Protein AF-A0A7W7PED8-F1 (afdb_monomer)

Solvent-accessible surface area (backbone atoms only — not comparable to full-atom values): 6672 Å² total; per-residue (Å²): 109,70,66,59,55,48,53,54,56,57,66,70,69,71,90,85,76,58,71,71,58,48,54,51,54,50,55,59,50,49,52,52,51,52,45,39,74,71,60,35,67,64,53,55,48,51,52,51,44,51,52,51,50,53,53,53,50,52,54,49,51,54,54,50,68,73,49,92,67,42,72,66,55,49,51,53,50,51,54,50,51,55,52,56,68,67,60,49,64,66,57,52,49,49,54,56,49,56,55,52,51,52,53,52,52,57,57,48,59,62,62,68,73,72,120

Structure (mmCIF, N/CA/C/O backbone):
data_AF-A0A7W7PED8-F1
#
_entry.id   AF-A0A7W7PED8-F1
#
loop_
_atom_site.group_PDB
_atom_site.id
_atom_site.type_symbol
_atom_site.label_atom_id
_atom_site.label_alt_id
_atom_site.label_comp_id
_atom_site.label_asym_id
_atom_site.label_entity_id
_atom_site.label_seq_id
_atom_site.pdbx_PDB_ins_code
_atom_site.Cartn_x
_atom_site.Cartn_y
_atom_site.Cartn_z
_atom_site.occupancy
_atom_site.B_iso_or_equiv
_atom_site.auth_seq_id
_atom_site.auth_comp_id
_atom_site.auth_asym_id
_atom_site.auth_atom_id
_atom_site.pdbx_PDB_model_num
ATOM 1 N N . MET A 1 1 ? 14.042 -9.601 -18.967 1.00 54.78 1 MET A N 1
ATOM 2 C CA . MET A 1 1 ? 14.184 -8.163 -19.286 1.00 54.78 1 MET A CA 1
ATOM 3 C C . MET A 1 1 ? 13.608 -7.840 -20.669 1.00 54.78 1 MET A C 1
ATOM 5 O O . MET A 1 1 ? 12.602 -7.148 -20.736 1.00 54.78 1 MET A O 1
ATOM 9 N N . VAL A 1 2 ? 14.135 -8.426 -21.753 1.00 56.16 2 VAL A N 1
ATOM 10 C CA . VAL A 1 2 ? 13.658 -8.187 -23.135 1.00 56.16 2 VAL A CA 1
ATOM 11 C C . VAL A 1 2 ? 12.173 -8.532 -23.337 1.00 56.16 2 VAL A C 1
ATOM 13 O O . VAL A 1 2 ? 11.437 -7.725 -23.897 1.00 56.16 2 VAL A O 1
ATOM 16 N N . GLU A 1 3 ? 11.692 -9.670 -22.824 1.00 55.75 3 GLU A N 1
ATOM 17 C CA . GLU A 1 3 ? 10.268 -10.045 -22.905 1.00 55.75 3 GLU A CA 1
ATOM 18 C C . GLU A 1 3 ? 9.324 -9.074 -22.180 1.00 55.75 3 GLU A C 1
ATOM 20 O O . GLU A 1 3 ? 8.226 -8.819 -22.668 1.00 55.75 3 GLU A O 1
ATOM 25 N N . GLN A 1 4 ? 9.730 -8.504 -21.040 1.00 58.41 4 GLN A N 1
ATOM 26 C CA . GLN A 1 4 ? 8.897 -7.548 -20.296 1.00 58.41 4 GLN A CA 1
ATOM 27 C C . GLN A 1 4 ? 8.815 -6.203 -21.030 1.00 58.41 4 GLN A C 1
ATOM 29 O O . GLN A 1 4 ? 7.724 -5.650 -21.175 1.00 58.41 4 GLN A O 1
ATOM 34 N N . ILE A 1 5 ? 9.937 -5.747 -21.594 1.00 58.81 5 ILE A N 1
ATOM 35 C CA . ILE A 1 5 ? 10.003 -4.560 -22.458 1.00 58.81 5 ILE A CA 1
ATOM 36 C C . ILE A 1 5 ? 9.163 -4.773 -23.731 1.00 58.81 5 ILE A C 1
ATOM 38 O O . ILE A 1 5 ? 8.380 -3.903 -24.113 1.00 58.81 5 ILE A O 1
ATOM 42 N N . ARG A 1 6 ? 9.234 -5.958 -24.361 1.00 62.06 6 ARG A N 1
ATOM 43 C CA . ARG A 1 6 ? 8.382 -6.324 -25.512 1.00 62.06 6 ARG A CA 1
ATOM 44 C C . ARG A 1 6 ? 6.897 -6.319 -25.154 1.00 62.06 6 ARG A C 1
ATOM 46 O O . ARG A 1 6 ? 6.102 -5.740 -25.886 1.00 62.06 6 ARG A O 1
ATOM 53 N N . LYS A 1 7 ? 6.524 -6.884 -24.003 1.00 60.25 7 LYS A N 1
ATOM 54 C CA . LYS A 1 7 ? 5.129 -6.942 -23.539 1.00 60.25 7 LYS A CA 1
ATOM 55 C C . LYS A 1 7 ? 4.556 -5.546 -23.262 1.00 60.25 7 LYS A C 1
ATOM 57 O O . LYS A 1 7 ? 3.409 -5.279 -23.614 1.00 60.25 7 LYS A O 1
ATOM 62 N N . LEU A 1 8 ? 5.359 -4.631 -22.710 1.00 59.16 8 LEU A N 1
ATOM 63 C CA . LEU A 1 8 ? 5.000 -3.212 -22.571 1.00 59.16 8 LEU A CA 1
ATOM 64 C C . LEU A 1 8 ? 4.854 -2.518 -23.934 1.00 59.16 8 LEU A C 1
ATOM 66 O O . LEU A 1 8 ? 3.910 -1.752 -24.144 1.00 59.16 8 LEU A O 1
ATOM 70 N N . ARG A 1 9 ? 5.734 -2.835 -24.891 1.00 59.28 9 ARG A N 1
ATOM 71 C CA . ARG A 1 9 ? 5.657 -2.328 -26.269 1.00 59.28 9 ARG A CA 1
ATOM 72 C C . ARG A 1 9 ? 4.393 -2.797 -26.998 1.00 59.28 9 ARG A C 1
ATOM 74 O O . ARG A 1 9 ? 3.788 -2.010 -27.720 1.00 59.28 9 ARG A O 1
ATOM 81 N N . ASP A 1 10 ? 3.953 -4.030 -26.772 1.00 59.66 10 ASP A N 1
ATOM 82 C CA . ASP A 1 10 ? 2.717 -4.562 -27.359 1.00 59.66 10 ASP A CA 1
ATOM 83 C C . ASP A 1 10 ? 1.454 -3.973 -26.710 1.00 59.66 10 ASP A C 1
ATOM 85 O O . ASP A 1 10 ? 0.463 -3.701 -27.394 1.00 59.66 10 ASP A O 1
ATOM 89 N N . LEU A 1 11 ? 1.495 -3.670 -25.407 1.00 55.91 11 LEU A N 1
ATOM 90 C CA . LEU A 1 11 ? 0.423 -2.950 -24.704 1.00 55.91 11 LEU A CA 1
ATOM 91 C C . LEU A 1 11 ? 0.243 -1.501 -25.202 1.00 55.91 11 LEU A C 1
ATOM 93 O O . LEU A 1 11 ? -0.858 -0.950 -25.105 1.00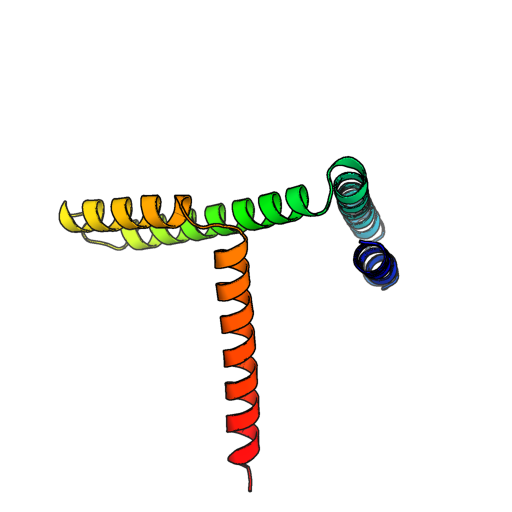 55.91 11 LEU A O 1
ATOM 97 N N . ASN A 1 12 ? 1.275 -0.895 -25.802 1.00 56.00 12 ASN A N 1
ATOM 98 C CA . ASN A 1 12 ? 1.176 0.403 -26.485 1.00 56.00 12 ASN A CA 1
ATOM 99 C C . ASN A 1 12 ? 0.360 0.360 -27.792 1.00 56.00 12 ASN A C 1
ATOM 101 O O . ASN A 1 12 ? 0.028 1.417 -28.327 1.00 56.00 12 ASN A O 1
ATOM 105 N N . ARG A 1 13 ? 0.008 -0.827 -28.312 1.00 57.88 13 ARG A N 1
ATOM 106 C CA . ARG A 1 13 ? -0.580 -0.996 -29.654 1.00 57.88 13 ARG A CA 1
ATOM 107 C C . ARG A 1 13 ? -2.117 -1.052 -29.697 1.00 57.88 13 ARG A C 1
ATOM 109 O O . ARG A 1 13 ? -2.677 -1.097 -30.790 1.00 57.88 13 ARG A O 1
ATOM 116 N N . ARG A 1 14 ? -2.823 -1.058 -28.555 1.00 57.00 14 ARG A N 1
ATOM 117 C CA . ARG A 1 14 ? -4.300 -1.196 -28.520 1.00 57.00 14 ARG A CA 1
ATOM 118 C C . ARG A 1 14 ? -5.035 0.155 -28.672 1.00 57.00 14 ARG A C 1
ATOM 120 O O . ARG A 1 14 ? -4.716 1.088 -27.935 1.00 57.00 14 ARG A O 1
ATOM 127 N N . PRO A 1 15 ? -6.034 0.280 -29.575 1.00 50.72 15 PRO A N 1
ATOM 128 C CA . PRO A 1 15 ? -6.708 1.548 -29.852 1.00 50.72 15 PRO A CA 1
ATOM 129 C C . PRO A 1 15 ? -7.960 1.746 -28.979 1.00 50.72 15 PRO A C 1
ATOM 131 O O . PRO A 1 15 ? -8.904 0.968 -29.051 1.00 50.72 15 PRO A O 1
ATOM 134 N N . GLY A 1 16 ? -8.003 2.824 -28.191 1.00 53.88 16 GLY A N 1
ATOM 135 C CA . GLY A 1 16 ? -9.232 3.262 -27.515 1.00 53.88 16 GLY A CA 1
ATOM 136 C C . GLY A 1 16 ? -9.029 4.485 -26.617 1.00 53.88 16 GLY A C 1
ATOM 137 O O . GLY A 1 16 ? -8.516 4.354 -25.514 1.00 53.88 16 GLY A O 1
ATOM 138 N N . GLY A 1 17 ? -9.420 5.685 -27.075 1.00 62.84 17 GLY A N 1
ATOM 139 C CA . GLY A 1 17 ? -9.438 6.907 -26.249 1.00 62.84 17 GLY A CA 1
ATOM 140 C C . GLY A 1 17 ? -9.175 8.225 -26.998 1.00 62.84 17 GLY A C 1
ATOM 141 O O . GLY A 1 17 ? -8.564 8.250 -28.070 1.00 62.84 17 GLY A O 1
ATOM 142 N N . SER A 1 18 ? -9.623 9.353 -26.431 1.00 75.19 18 SER A N 1
ATOM 143 C CA . SER A 1 18 ? -9.402 10.706 -26.977 1.00 75.19 18 SER A CA 1
ATOM 144 C C . SER A 1 18 ? -7.905 11.037 -27.117 1.00 75.19 18 SER A C 1
ATOM 146 O O . SER A 1 18 ? -7.071 10.540 -26.361 1.00 75.19 18 SER A O 1
ATOM 148 N N . TRP A 1 19 ? -7.537 11.870 -28.099 1.00 74.62 19 TRP A N 1
ATOM 149 C CA . TRP A 1 19 ? -6.134 12.179 -28.440 1.00 74.62 19 TRP A CA 1
ATOM 150 C C . TRP A 1 19 ? -5.306 12.690 -27.245 1.00 74.62 19 TRP A C 1
ATOM 152 O O . TRP A 1 19 ? -4.165 12.276 -27.044 1.00 74.62 19 TRP A O 1
ATOM 162 N N . TRP A 1 20 ? -5.910 13.513 -26.386 1.00 71.31 20 TRP A N 1
ATOM 163 C CA . TRP A 1 20 ? -5.272 14.038 -25.176 1.00 71.31 20 TRP A CA 1
ATOM 164 C C . TRP A 1 20 ? -5.055 12.988 -24.085 1.00 71.31 20 TRP A C 1
ATOM 166 O O . TRP A 1 20 ? -4.036 13.015 -23.392 1.00 71.31 20 TRP A O 1
ATOM 176 N N . ARG A 1 21 ? -5.993 12.047 -23.931 1.00 69.88 21 ARG A N 1
ATOM 177 C CA . ARG A 1 21 ? -5.836 10.908 -23.021 1.00 69.88 21 ARG A CA 1
ATOM 178 C C . ARG A 1 21 ? -4.728 9.982 -23.522 1.00 69.88 21 ARG A C 1
ATOM 180 O O . ARG A 1 21 ? -3.832 9.659 -22.751 1.00 69.88 21 ARG A O 1
ATOM 187 N N . ARG A 1 22 ? -4.705 9.699 -24.832 1.00 68.81 22 ARG A N 1
ATOM 188 C CA . ARG A 1 22 ? -3.631 8.942 -25.498 1.00 68.81 22 ARG A CA 1
ATOM 189 C C . ARG A 1 22 ? -2.258 9.565 -25.274 1.00 68.81 22 ARG A C 1
ATOM 191 O O . ARG A 1 22 ? -1.327 8.860 -24.915 1.00 68.81 22 ARG A O 1
ATOM 198 N N . ARG A 1 23 ? -2.128 10.886 -25.428 1.00 75.88 23 ARG A N 1
ATOM 199 C CA . ARG A 1 23 ? -0.845 11.583 -25.235 1.00 75.88 23 ARG A CA 1
ATOM 200 C C . ARG A 1 23 ? -0.336 11.494 -23.793 1.00 75.88 23 ARG A C 1
ATOM 202 O O . ARG A 1 23 ? 0.865 11.349 -23.584 1.00 75.88 23 ARG A O 1
ATOM 209 N N . ARG A 1 24 ? -1.230 11.583 -22.801 1.00 74.75 24 ARG A N 1
ATOM 210 C CA . ARG A 1 24 ? -0.863 11.443 -21.380 1.00 74.75 24 ARG A CA 1
ATOM 211 C C . ARG A 1 24 ? -0.496 10.008 -21.022 1.00 74.75 24 ARG A C 1
ATOM 213 O O . ARG A 1 24 ? 0.531 9.801 -20.386 1.00 74.75 24 ARG A O 1
ATOM 220 N N . GLU A 1 25 ? -1.293 9.042 -21.466 1.00 73.94 25 GLU A N 1
ATOM 221 C CA . GLU A 1 25 ? -1.011 7.619 -21.258 1.00 73.94 25 GLU A CA 1
ATOM 222 C C . GLU A 1 25 ? 0.306 7.209 -21.928 1.00 73.94 25 GLU A C 1
ATOM 224 O O . GLU A 1 25 ? 1.102 6.507 -21.318 1.00 73.94 25 GLU A O 1
ATOM 229 N N . TRP A 1 26 ? 0.586 7.713 -23.132 1.00 75.00 26 TRP A N 1
ATOM 230 C CA . TRP A 1 26 ? 1.833 7.446 -23.849 1.00 75.00 26 TRP A CA 1
ATOM 231 C C . TRP A 1 26 ? 3.065 7.960 -23.093 1.00 75.00 26 TRP A C 1
ATOM 233 O O . TRP A 1 26 ? 3.983 7.188 -22.843 1.00 75.00 26 TRP A O 1
ATOM 243 N N . ARG A 1 27 ? 3.050 9.212 -22.614 1.00 76.88 27 ARG A N 1
ATOM 244 C CA . ARG A 1 27 ? 4.164 9.765 -21.816 1.00 76.88 27 ARG A CA 1
ATOM 245 C C . ARG A 1 27 ? 4.366 9.052 -20.480 1.00 76.88 27 ARG A C 1
ATOM 247 O O . ARG A 1 27 ? 5.497 8.899 -20.032 1.00 76.88 27 ARG A O 1
ATOM 254 N N . ALA A 1 28 ? 3.279 8.653 -19.819 1.00 75.12 28 ALA A N 1
ATOM 255 C CA . ALA A 1 28 ? 3.367 7.901 -18.569 1.00 75.12 28 ALA A CA 1
ATOM 256 C C . ALA A 1 28 ? 4.003 6.522 -18.795 1.00 75.12 28 ALA A C 1
ATOM 258 O O . ALA A 1 28 ? 4.772 6.059 -17.961 1.00 75.12 28 ALA A O 1
ATOM 259 N N . ARG A 1 29 ? 3.715 5.891 -19.939 1.00 67.25 29 ARG A N 1
ATOM 260 C CA . ARG A 1 29 ? 4.266 4.585 -20.312 1.00 67.25 29 ARG A CA 1
ATOM 261 C C . ARG A 1 29 ? 5.710 4.660 -20.805 1.00 67.25 29 ARG A C 1
ATOM 263 O O . ARG A 1 29 ? 6.475 3.775 -20.451 1.00 67.25 29 ARG A O 1
ATOM 270 N N . GLU A 1 30 ? 6.102 5.698 -21.547 1.00 74.12 30 GLU A N 1
ATOM 271 C CA . GLU A 1 30 ? 7.517 5.927 -21.896 1.00 74.12 30 GLU A CA 1
ATOM 272 C C . GLU A 1 30 ? 8.378 6.082 -20.647 1.00 74.12 30 GLU A C 1
ATOM 274 O O . GLU A 1 30 ? 9.365 5.375 -20.505 1.00 74.12 30 GLU A O 1
ATOM 279 N N . ARG A 1 31 ? 7.934 6.883 -19.670 1.00 72.38 31 ARG A N 1
ATOM 280 C CA . ARG A 1 31 ? 8.651 7.014 -18.394 1.00 72.38 31 ARG A CA 1
ATOM 281 C C . ARG A 1 31 ? 8.851 5.689 -17.660 1.00 72.38 31 ARG A C 1
ATOM 283 O O . ARG A 1 31 ? 9.853 5.539 -16.974 1.00 72.38 31 ARG A O 1
ATOM 290 N N . LEU A 1 32 ? 7.915 4.745 -17.772 1.00 68.00 32 LEU A N 1
ATOM 291 C CA . LEU A 1 32 ? 8.068 3.415 -17.171 1.00 68.00 32 LEU A CA 1
ATOM 292 C C . LEU A 1 32 ? 9.136 2.583 -17.891 1.00 68.00 32 LEU A C 1
ATOM 294 O O . LEU A 1 32 ? 9.872 1.853 -17.233 1.00 68.00 32 LEU A O 1
ATOM 298 N N . VAL A 1 33 ? 9.231 2.701 -19.218 1.00 69.31 33 VAL A N 1
ATOM 299 C CA . VAL A 1 33 ? 10.289 2.057 -20.011 1.00 69.31 33 VAL A CA 1
ATOM 300 C C . VAL A 1 33 ? 11.642 2.688 -19.694 1.00 69.31 33 VAL A C 1
ATOM 302 O O . VAL A 1 33 ? 12.576 1.957 -19.389 1.00 69.31 33 VAL A O 1
ATOM 305 N N . ASP A 1 34 ? 11.722 4.019 -19.641 1.00 73.31 34 ASP A N 1
ATOM 306 C CA . ASP A 1 34 ? 12.946 4.737 -19.272 1.00 73.31 34 ASP A CA 1
ATOM 307 C C . ASP A 1 34 ? 13.421 4.348 -17.862 1.00 73.31 34 ASP A C 1
ATOM 309 O O . ASP A 1 34 ? 14.612 4.155 -17.636 1.00 73.31 34 ASP A O 1
ATOM 313 N N . MET A 1 35 ? 12.500 4.178 -16.903 1.00 65.81 35 MET A N 1
ATOM 314 C CA . MET A 1 35 ? 12.837 3.694 -15.558 1.00 65.81 35 MET A CA 1
ATOM 315 C C . MET A 1 35 ? 13.326 2.238 -15.561 1.00 65.81 35 MET A C 1
ATOM 317 O O . MET A 1 35 ? 14.292 1.938 -14.860 1.00 65.81 35 MET A O 1
ATOM 321 N N . MET A 1 36 ? 12.710 1.350 -16.357 1.00 65.50 36 MET A N 1
ATOM 322 C CA . MET A 1 36 ? 13.197 -0.029 -16.531 1.00 65.50 36 MET A CA 1
ATOM 323 C C . MET A 1 36 ? 14.600 -0.072 -17.136 1.00 65.50 36 MET A C 1
ATOM 325 O O . MET A 1 36 ? 15.415 -0.892 -16.717 1.00 65.50 36 MET A O 1
ATOM 329 N N . GLU A 1 37 ? 14.873 0.770 -18.133 1.00 66.44 37 GLU A N 1
ATOM 330 C CA . GLU A 1 37 ? 16.166 0.811 -18.818 1.00 66.44 37 GLU A CA 1
ATOM 331 C C . GLU A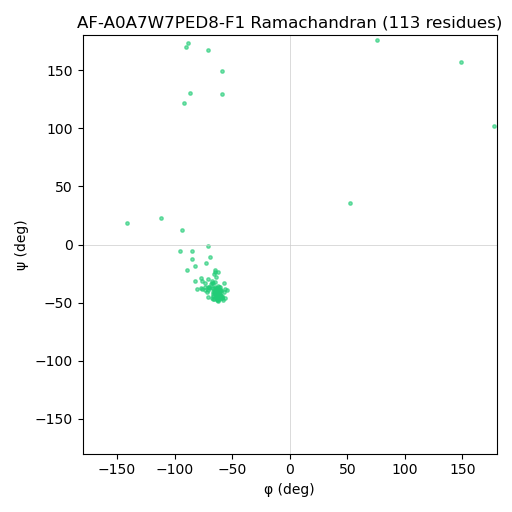 1 37 ? 17.254 1.462 -17.953 1.00 66.44 37 GLU A C 1
ATOM 333 O O . GLU A 1 37 ? 18.392 0.999 -17.965 1.00 66.44 37 GLU A O 1
ATOM 338 N N . ALA A 1 38 ? 16.915 2.493 -17.171 1.00 68.81 38 ALA A N 1
ATOM 339 C CA . ALA A 1 38 ? 17.884 3.248 -16.376 1.00 68.81 38 ALA A CA 1
ATOM 340 C C . ALA A 1 38 ? 18.245 2.604 -15.028 1.00 68.81 38 ALA A C 1
ATOM 342 O O . ALA A 1 38 ? 19.367 2.789 -14.560 1.00 68.81 38 ALA A O 1
ATOM 343 N N . GLY A 1 39 ? 17.325 1.881 -14.381 1.00 62.91 39 GLY A N 1
ATOM 344 C CA . GLY A 1 39 ? 17.583 1.320 -13.048 1.00 62.91 39 GLY A CA 1
ATOM 345 C C . GLY A 1 39 ? 17.023 -0.073 -12.802 1.00 62.91 39 GLY A C 1
ATOM 346 O O . GLY A 1 39 ? 16.919 -0.485 -11.651 1.00 62.91 39 GLY A O 1
ATOM 347 N N . GLY A 1 40 ? 16.699 -0.800 -13.872 1.00 67.88 40 GLY A N 1
ATOM 348 C CA . GLY A 1 40 ? 16.341 -2.207 -13.789 1.00 67.88 40 GLY A CA 1
ATOM 349 C C . GLY A 1 40 ? 14.929 -2.469 -13.251 1.00 67.88 40 GLY A C 1
ATOM 350 O O . GLY A 1 40 ? 14.178 -1.553 -12.902 1.00 67.88 40 GLY A O 1
ATOM 351 N N . PRO A 1 41 ? 14.518 -3.748 -13.223 1.00 69.75 41 PRO A N 1
ATOM 352 C 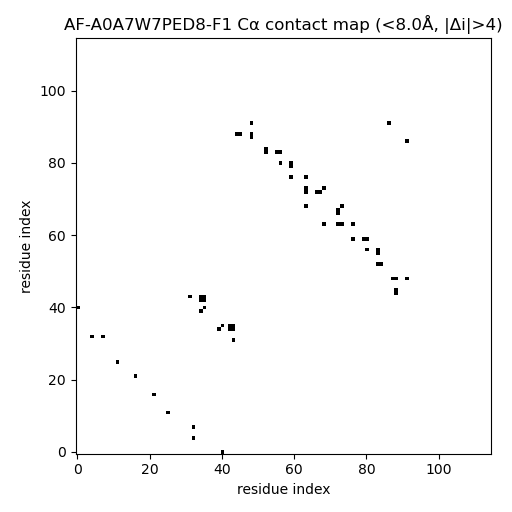CA . PRO A 1 41 ? 13.205 -4.150 -12.730 1.00 69.75 41 PRO A CA 1
ATOM 353 C C . PRO A 1 41 ? 13.019 -3.869 -11.230 1.00 69.75 41 PRO A C 1
ATOM 355 O O . PRO A 1 41 ? 11.878 -3.727 -10.793 1.00 69.75 41 PRO A O 1
ATOM 358 N N . GLU A 1 42 ? 14.097 -3.741 -10.446 1.00 74.94 42 GLU A N 1
ATOM 359 C CA . GLU A 1 42 ? 14.007 -3.499 -9.002 1.00 74.94 42 GLU A CA 1
ATOM 360 C C . GLU A 1 42 ? 13.307 -2.174 -8.663 1.00 74.94 42 GLU A C 1
ATOM 362 O O . GLU A 1 42 ? 12.525 -2.123 -7.716 1.00 74.94 42 GLU A O 1
ATOM 367 N N . LEU A 1 43 ? 13.507 -1.113 -9.456 1.00 72.88 43 LEU A N 1
ATOM 368 C CA . LEU A 1 43 ? 12.855 0.180 -9.205 1.00 72.88 43 LEU A CA 1
ATOM 369 C C . LEU A 1 43 ? 11.341 0.133 -9.404 1.00 72.88 43 LEU A C 1
ATOM 371 O O . LEU A 1 43 ? 10.595 0.772 -8.661 1.00 72.88 43 LEU A O 1
ATOM 375 N N . LEU A 1 44 ? 10.875 -0.612 -10.407 1.00 74.94 44 LEU A N 1
ATOM 376 C CA . LEU A 1 44 ? 9.441 -0.791 -10.614 1.00 74.94 44 LEU A CA 1
ATOM 377 C C . LEU A 1 44 ? 8.830 -1.666 -9.527 1.00 74.94 44 LEU A C 1
ATOM 379 O O . LEU A 1 44 ? 7.746 -1.350 -9.043 1.00 74.94 44 LEU A O 1
ATOM 383 N N . ASN A 1 45 ? 9.539 -2.715 -9.113 1.00 82.94 45 ASN A N 1
ATOM 384 C CA . ASN A 1 45 ? 9.123 -3.570 -8.010 1.00 82.94 45 ASN A CA 1
ATOM 385 C C . ASN A 1 45 ? 8.955 -2.754 -6.716 1.00 82.94 45 ASN A C 1
ATOM 387 O O . ASN A 1 45 ? 7.919 -2.835 -6.057 1.00 82.94 45 ASN A O 1
ATOM 391 N N . GLU A 1 46 ? 9.924 -1.893 -6.402 1.00 81.81 46 GLU A N 1
ATOM 392 C CA . GLU A 1 46 ? 9.866 -1.008 -5.236 1.00 81.81 46 GLU A CA 1
ATOM 393 C C . GLU A 1 46 ? 8.729 0.020 -5.349 1.00 81.81 46 GLU A C 1
ATOM 395 O O . GLU A 1 46 ? 7.998 0.264 -4.388 1.00 81.81 46 GLU A O 1
ATOM 400 N N . ALA A 1 47 ? 8.515 0.601 -6.534 1.00 82.38 47 ALA A N 1
ATOM 401 C CA . ALA A 1 47 ? 7.410 1.531 -6.760 1.00 82.38 47 ALA A CA 1
ATOM 402 C C . ALA A 1 47 ? 6.035 0.856 -6.587 1.00 82.38 47 ALA A C 1
ATOM 404 O O . ALA A 1 47 ? 5.123 1.440 -5.988 1.00 82.38 47 ALA A O 1
ATOM 405 N N . GLU A 1 48 ? 5.883 -0.378 -7.074 1.00 84.38 48 GLU A N 1
ATOM 406 C CA . GLU A 1 48 ? 4.686 -1.193 -6.861 1.00 84.38 48 GLU A CA 1
ATOM 407 C C . GLU A 1 48 ? 4.485 -1.514 -5.374 1.00 84.38 48 GLU A C 1
ATOM 409 O O . GLU A 1 48 ? 3.386 -1.291 -4.856 1.00 84.38 48 GLU A O 1
ATOM 414 N N . LEU A 1 49 ? 5.535 -1.963 -4.673 1.00 87.81 49 LEU A N 1
ATOM 415 C CA . LEU A 1 49 ? 5.489 -2.259 -3.237 1.00 87.81 49 LEU A CA 1
ATOM 416 C C . LEU A 1 49 ? 5.070 -1.032 -2.433 1.00 87.81 49 LEU A C 1
ATOM 418 O O . LEU A 1 49 ? 4.176 -1.105 -1.592 1.00 87.81 49 LEU A O 1
ATOM 422 N N . ARG A 1 50 ? 5.683 0.118 -2.719 1.00 87.56 50 ARG A N 1
ATOM 423 C CA . ARG A 1 50 ? 5.389 1.385 -2.049 1.00 87.56 50 ARG A CA 1
ATOM 424 C C . ARG A 1 50 ? 3.947 1.822 -2.268 1.00 87.56 50 ARG A C 1
ATOM 426 O O . ARG A 1 50 ? 3.299 2.299 -1.335 1.00 87.56 50 ARG A O 1
ATOM 433 N N . THR A 1 51 ? 3.438 1.657 -3.487 1.00 87.88 51 THR A N 1
ATOM 434 C CA . THR A 1 51 ? 2.046 1.983 -3.814 1.00 87.88 51 THR A CA 1
ATOM 435 C C . THR A 1 51 ? 1.089 1.087 -3.031 1.00 87.88 51 THR A C 1
ATOM 437 O O . THR A 1 51 ? 0.151 1.585 -2.409 1.00 87.88 51 THR A O 1
ATOM 440 N N . TRP A 1 52 ? 1.362 -0.219 -2.990 1.00 90.25 52 TRP A N 1
ATOM 441 C CA . TRP A 1 52 ? 0.570 -1.174 -2.221 1.00 90.25 52 TRP A CA 1
ATOM 442 C C . TRP A 1 52 ? 0.610 -0.886 -0.711 1.00 90.25 52 TRP A C 1
ATOM 444 O O . TRP A 1 52 ? -0.448 -0.780 -0.091 1.00 90.25 52 TRP A O 1
ATOM 454 N N . LYS A 1 53 ? 1.799 -0.654 -0.131 1.00 91.00 53 LYS A N 1
ATOM 455 C CA . LYS A 1 53 ? 1.958 -0.279 1.288 1.00 91.00 53 LYS A CA 1
ATOM 456 C C . LYS A 1 53 ? 1.180 0.989 1.626 1.00 91.00 53 LYS A C 1
ATOM 458 O O . LYS A 1 53 ? 0.526 1.047 2.660 1.00 91.00 53 LYS A O 1
ATOM 463 N N . SER A 1 54 ? 1.197 1.986 0.740 1.00 87.62 54 SER A N 1
ATOM 464 C CA . SER A 1 54 ? 0.448 3.232 0.943 1.00 87.62 54 SER A CA 1
ATOM 465 C C . SER A 1 54 ? -1.063 2.985 1.005 1.00 87.62 54 SER A C 1
ATOM 467 O O . SER A 1 54 ? -1.735 3.535 1.872 1.00 87.62 54 SER A O 1
ATOM 469 N N . HIS A 1 55 ? -1.599 2.125 0.134 1.00 90.06 55 HIS A N 1
ATOM 470 C CA . HIS A 1 55 ? -3.020 1.766 0.158 1.00 90.06 55 HIS A CA 1
ATOM 471 C C . HIS A 1 55 ? -3.392 0.979 1.422 1.00 90.06 55 HIS A C 1
ATOM 473 O O . HIS A 1 55 ? -4.356 1.320 2.104 1.00 90.06 55 HIS A O 1
ATOM 479 N N . ALA A 1 56 ? -2.594 -0.033 1.772 1.00 90.06 56 ALA A N 1
ATOM 480 C CA . ALA A 1 56 ? -2.804 -0.845 2.968 1.00 90.06 56 ALA A CA 1
ATOM 481 C C . ALA A 1 56 ? -2.740 -0.006 4.256 1.00 90.06 56 ALA A C 1
ATOM 483 O O . ALA A 1 56 ? -3.525 -0.224 5.176 1.00 90.06 56 ALA A O 1
ATOM 484 N N . MET A 1 57 ? -1.855 0.992 4.301 1.00 91.06 57 MET A N 1
ATOM 485 C CA . MET A 1 57 ? -1.762 1.938 5.413 1.00 91.06 57 MET A CA 1
ATOM 486 C C . MET A 1 57 ? -3.046 2.765 5.563 1.00 91.06 57 MET A C 1
ATOM 488 O O . MET A 1 57 ? -3.556 2.923 6.669 1.00 91.06 57 MET A O 1
ATOM 492 N N . VAL A 1 58 ? -3.602 3.263 4.453 1.00 91.25 58 VAL A N 1
ATOM 493 C CA . VAL A 1 58 ? -4.877 3.999 4.465 1.00 91.25 58 VAL A CA 1
ATOM 494 C C . VAL A 1 58 ? -6.018 3.107 4.957 1.00 91.25 58 VAL A C 1
ATOM 496 O O . VAL A 1 58 ? -6.781 3.526 5.823 1.00 91.25 58 VAL A O 1
ATOM 499 N N . GLU A 1 59 ? -6.121 1.869 4.468 1.00 90.75 59 GLU A N 1
ATOM 500 C CA . GLU A 1 59 ? -7.129 0.915 4.951 1.00 90.75 59 GLU A CA 1
ATOM 501 C C . GLU A 1 59 ? -6.988 0.611 6.445 1.00 90.75 59 GLU A C 1
ATOM 503 O O . GLU A 1 59 ? -7.991 0.477 7.147 1.00 90.75 59 GLU A O 1
ATOM 508 N N . LEU A 1 60 ? -5.754 0.497 6.938 1.00 91.56 60 LEU A N 1
ATOM 509 C CA . LEU A 1 60 ? -5.486 0.254 8.348 1.00 91.56 60 LEU A CA 1
ATOM 510 C C . LEU A 1 60 ? -5.976 1.422 9.212 1.00 91.56 60 LEU A C 1
ATOM 512 O O . LEU A 1 60 ? -6.647 1.187 10.215 1.00 91.56 60 LEU A O 1
ATOM 516 N N . PHE A 1 61 ? -5.709 2.664 8.801 1.00 89.06 61 PHE A N 1
ATOM 517 C CA . PHE A 1 61 ? -6.218 3.839 9.509 1.00 89.06 61 PHE A CA 1
ATOM 518 C C . PHE A 1 61 ? -7.740 3.935 9.463 1.00 89.06 61 PHE A C 1
ATOM 520 O O . PHE A 1 61 ? -8.347 4.235 10.486 1.00 89.06 61 PHE A O 1
ATOM 527 N N . LEU A 1 62 ? -8.369 3.628 8.325 1.00 90.06 62 LEU A N 1
ATOM 528 C CA . LEU A 1 62 ? -9.832 3.590 8.231 1.00 90.06 62 LEU A CA 1
ATOM 529 C C . LEU A 1 62 ? -10.433 2.555 9.190 1.00 90.06 62 LEU A C 1
ATOM 531 O O . LEU A 1 62 ? -11.403 2.858 9.876 1.00 90.06 62 LEU A O 1
ATOM 535 N N . LYS A 1 63 ? -9.831 1.363 9.293 1.00 88.12 63 LYS A N 1
ATOM 536 C CA . LYS A 1 63 ? -10.255 0.334 10.255 1.00 88.12 63 LYS A CA 1
ATOM 537 C C . LYS A 1 63 ? -10.054 0.783 11.695 1.00 88.12 63 LYS A C 1
ATOM 539 O O . LYS A 1 63 ? -10.940 0.577 12.510 1.00 88.12 63 LYS A O 1
ATOM 544 N N . PHE A 1 64 ? -8.921 1.409 12.007 1.00 87.38 64 PHE A N 1
ATOM 545 C CA . PHE A 1 64 ? -8.675 1.952 13.341 1.00 87.38 64 PHE A CA 1
ATOM 546 C C . PHE A 1 64 ? -9.704 3.029 13.711 1.00 87.38 64 PHE A C 1
ATOM 548 O O . PHE A 1 64 ? -10.202 3.038 14.835 1.00 87.38 64 PHE A O 1
ATOM 555 N N . MET A 1 65 ? -10.079 3.889 12.759 1.00 90.12 65 MET A N 1
ATOM 556 C CA . MET A 1 65 ? -11.110 4.911 12.956 1.00 90.12 65 MET A CA 1
ATOM 557 C C . MET A 1 65 ? -12.500 4.347 13.261 1.00 90.12 65 MET A C 1
ATOM 559 O O . MET A 1 65 ? -13.303 5.046 13.870 1.00 90.12 65 MET A O 1
ATOM 563 N N . ASP A 1 66 ? -12.766 3.105 12.864 1.00 90.06 66 ASP A N 1
ATOM 564 C CA . ASP A 1 66 ? -14.016 2.390 13.141 1.00 90.06 66 ASP A CA 1
ATOM 565 C C . ASP A 1 66 ? -14.018 1.701 14.524 1.00 90.06 66 ASP A C 1
ATOM 567 O O . ASP A 1 66 ? -15.026 1.145 14.956 1.00 90.06 66 ASP A O 1
ATOM 571 N N . THR A 1 67 ? -12.893 1.727 15.252 1.00 87.56 67 THR A N 1
ATOM 572 C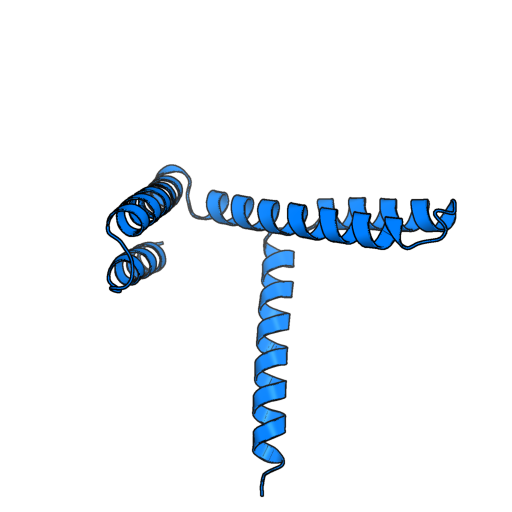 CA . THR A 1 67 ? -12.788 1.127 16.593 1.00 87.56 67 THR A CA 1
ATOM 573 C C . THR A 1 67 ? -13.179 2.099 17.708 1.00 87.56 67 THR A C 1
ATOM 575 O O . THR A 1 67 ? -13.355 3.300 17.505 1.00 87.56 67 THR A O 1
ATOM 578 N N . ALA A 1 68 ? -13.241 1.586 18.940 1.00 84.19 68 ALA A N 1
ATOM 579 C CA . ALA A 1 68 ? -13.385 2.410 20.138 1.00 84.19 68 ALA A CA 1
ATOM 580 C C . ALA A 1 68 ? -12.113 3.22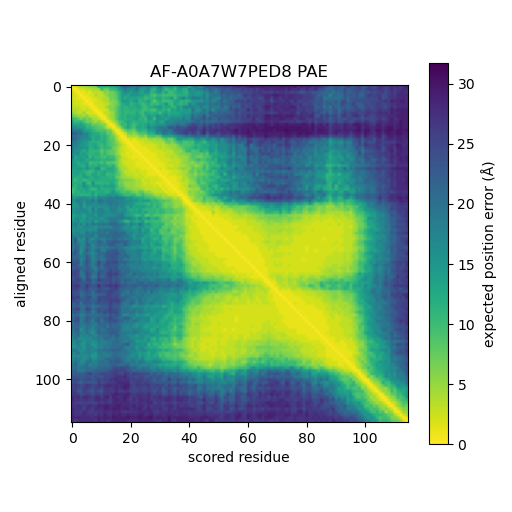1 20.474 1.00 84.19 68 ALA A C 1
ATOM 582 O O . ALA A 1 68 ? -12.126 3.965 21.456 1.00 84.19 68 ALA A O 1
ATOM 583 N N . MET A 1 69 ? -11.035 3.071 19.688 1.00 88.06 69 MET A N 1
ATOM 584 C CA . MET A 1 69 ? -9.739 3.738 19.853 1.00 88.06 69 MET A CA 1
ATOM 585 C C . MET A 1 69 ? -9.152 3.568 21.261 1.00 88.06 69 MET A C 1
ATOM 587 O O . MET A 1 69 ? -8.525 4.477 21.814 1.00 88.06 69 MET A O 1
ATOM 591 N N . LYS A 1 70 ? -9.365 2.399 21.871 1.00 91.00 70 LYS A N 1
ATOM 592 C CA . LYS A 1 70 ? -8.782 2.057 23.168 1.00 91.00 70 LYS A CA 1
ATOM 593 C C . LYS A 1 70 ? -7.281 1.822 23.024 1.00 91.00 70 LYS A C 1
ATOM 595 O O . LYS A 1 70 ? -6.746 1.672 21.929 1.00 91.00 70 LYS A O 1
ATOM 600 N N . GLN A 1 71 ? -6.593 1.760 24.159 1.00 86.00 71 GLN A N 1
ATOM 601 C CA . GLN A 1 71 ? -5.158 1.486 24.195 1.00 86.00 71 GLN A CA 1
ATOM 602 C C . GLN A 1 71 ? -4.796 0.166 23.494 1.00 86.00 71 GLN A C 1
ATOM 604 O O . GLN A 1 71 ? -3.804 0.123 22.771 1.00 86.00 71 GLN A O 1
ATOM 609 N N . ASP A 1 72 ? -5.632 -0.863 23.637 1.00 90.44 72 ASP A N 1
ATOM 610 C CA . ASP A 1 72 ? -5.448 -2.145 22.949 1.00 90.44 72 ASP A CA 1
ATOM 611 C C . ASP A 1 72 ? -5.619 -2.004 21.427 1.00 90.44 72 ASP A C 1
ATOM 613 O O . ASP A 1 72 ? -4.782 -2.498 20.673 1.00 90.44 72 ASP A O 1
ATOM 617 N N . ASP A 1 73 ? -6.626 -1.245 20.972 1.00 83.94 73 ASP A N 1
ATOM 618 C CA . ASP A 1 73 ? -6.862 -0.964 19.545 1.00 83.94 73 ASP A CA 1
ATOM 619 C C . ASP A 1 73 ? -5.674 -0.200 18.925 1.00 83.94 73 ASP A C 1
ATOM 621 O O . ASP A 1 73 ? -5.256 -0.462 17.792 1.00 83.94 73 ASP A O 1
ATOM 625 N N . MET A 1 74 ? -5.095 0.739 19.684 1.00 88.06 74 MET A N 1
ATOM 626 C CA . MET A 1 74 ? -3.872 1.449 19.298 1.00 88.06 74 MET A CA 1
ATOM 627 C C . MET A 1 74 ? -2.670 0.506 19.228 1.00 88.06 74 MET A C 1
ATOM 629 O O . MET A 1 74 ? -1.932 0.546 18.244 1.00 88.06 74 MET A O 1
ATOM 633 N N . GLY A 1 75 ? -2.477 -0.347 20.237 1.00 91.00 75 GLY A N 1
ATOM 634 C CA . GLY A 1 75 ? -1.384 -1.319 20.273 1.00 91.00 75 GLY A CA 1
ATOM 635 C C . GLY A 1 75 ? -1.438 -2.296 19.099 1.00 91.00 75 GLY A C 1
ATOM 636 O O . GLY A 1 75 ? -0.433 -2.509 18.420 1.00 91.00 75 GLY A O 1
ATOM 637 N N . GLU A 1 76 ? -2.624 -2.822 18.793 1.00 91.75 76 GLU A N 1
ATOM 638 C CA . GLU A 1 76 ? -2.840 -3.692 17.638 1.00 91.75 76 GLU A CA 1
ATOM 639 C C . GLU A 1 76 ? -2.570 -2.964 16.314 1.00 91.75 76 GLU A C 1
ATOM 641 O O . GLU A 1 76 ? -1.915 -3.504 15.418 1.00 91.75 76 GLU A O 1
ATOM 646 N N . THR A 1 77 ? -3.037 -1.721 16.184 1.00 90.00 77 THR A N 1
ATOM 647 C CA . THR A 1 77 ? -2.819 -0.923 14.973 1.00 90.00 77 THR A CA 1
ATOM 648 C C . THR A 1 77 ? -1.335 -0.635 14.758 1.00 90.00 77 THR A C 1
ATOM 650 O O . THR A 1 77 ? -0.844 -0.801 13.643 1.00 90.00 77 THR A O 1
ATOM 653 N N . LEU A 1 78 ? -0.592 -0.281 15.810 1.00 93.06 78 LEU A N 1
ATOM 654 C CA . LEU A 1 78 ? 0.855 -0.059 15.733 1.00 93.06 78 LEU A CA 1
ATOM 655 C C . LEU A 1 78 ? 1.609 -1.330 15.327 1.00 93.06 78 LEU A C 1
ATOM 657 O O . LEU A 1 78 ? 2.428 -1.278 14.411 1.00 93.06 78 LEU A O 1
ATOM 661 N N . ALA A 1 79 ? 1.272 -2.481 15.913 1.00 93.38 79 ALA A N 1
ATOM 662 C CA . ALA A 1 79 ? 1.870 -3.758 15.524 1.00 93.38 79 ALA A CA 1
ATOM 663 C C . ALA A 1 79 ? 1.614 -4.085 14.039 1.00 93.38 79 ALA A C 1
ATOM 665 O O . ALA A 1 79 ? 2.500 -4.561 13.327 1.00 93.38 79 ALA A O 1
ATOM 666 N N . ARG A 1 80 ? 0.413 -3.776 13.532 1.00 92.25 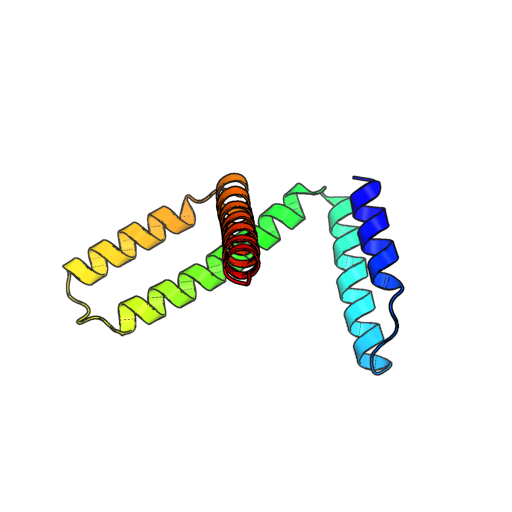80 ARG A N 1
ATOM 667 C CA . ARG A 1 80 ? 0.073 -3.942 12.109 1.00 92.25 80 ARG A CA 1
ATOM 668 C C . ARG A 1 80 ? 0.828 -2.961 11.201 1.00 92.25 80 ARG A C 1
ATOM 670 O O . ARG A 1 80 ? 1.191 -3.348 10.092 1.00 92.25 80 ARG A O 1
ATOM 677 N N . ILE A 1 81 ? 1.101 -1.731 11.651 1.00 92.31 81 ILE A N 1
ATOM 678 C CA . ILE A 1 81 ? 1.951 -0.760 10.933 1.00 92.31 81 ILE A CA 1
ATOM 679 C C . ILE A 1 81 ? 3.382 -1.289 10.810 1.00 92.31 81 ILE A C 1
ATOM 681 O O . ILE A 1 81 ? 3.964 -1.250 9.725 1.00 92.31 81 ILE A O 1
ATOM 685 N N . GLU A 1 82 ? 3.949 -1.796 11.904 1.00 93.69 82 GLU A N 1
ATOM 686 C CA . GLU A 1 82 ? 5.297 -2.370 11.914 1.00 93.69 82 GLU A CA 1
ATOM 687 C C . GLU A 1 82 ? 5.395 -3.572 10.974 1.00 93.69 82 GLU A C 1
ATOM 689 O O . GLU A 1 82 ? 6.286 -3.618 10.120 1.00 93.69 82 GLU A O 1
ATOM 694 N N . ALA A 1 83 ? 4.426 -4.488 11.052 1.00 92.50 83 ALA A N 1
ATOM 695 C CA . ALA A 1 83 ? 4.343 -5.632 10.154 1.00 92.50 83 ALA A CA 1
ATOM 696 C C . ALA A 1 83 ? 4.248 -5.197 8.682 1.00 92.50 83 ALA A C 1
ATOM 698 O O . ALA A 1 83 ? 4.975 -5.724 7.843 1.00 92.50 83 ALA A O 1
ATOM 699 N N . LEU A 1 84 ? 3.412 -4.200 8.366 1.00 91.44 84 LEU A N 1
ATOM 700 C CA . LEU A 1 84 ? 3.263 -3.671 7.007 1.00 91.44 84 LEU A CA 1
ATOM 701 C C . LEU A 1 84 ? 4.566 -3.056 6.474 1.00 91.44 84 LEU A C 1
ATOM 703 O O . LEU A 1 84 ? 4.914 -3.242 5.305 1.00 91.44 84 LEU A O 1
ATOM 707 N N . ASN A 1 85 ? 5.304 -2.336 7.318 1.00 89.31 85 ASN A N 1
ATOM 708 C CA . ASN A 1 85 ? 6.577 -1.735 6.930 1.00 89.31 85 ASN A CA 1
ATOM 709 C C . ASN A 1 85 ? 7.654 -2.790 6.649 1.00 89.31 85 ASN A C 1
ATOM 711 O O . ASN A 1 85 ? 8.448 -2.588 5.727 1.00 89.31 85 ASN A O 1
ATOM 715 N N . ALA A 1 86 ? 7.633 -3.917 7.364 1.00 92.12 86 ALA A N 1
ATOM 716 C CA . ALA A 1 86 ? 8.575 -5.022 7.192 1.00 92.12 86 ALA A CA 1
ATOM 717 C C . ALA A 1 86 ? 8.355 -5.860 5.914 1.00 92.12 86 ALA A C 1
ATOM 719 O O . ALA A 1 86 ? 9.264 -6.579 5.511 1.00 92.12 86 ALA A O 1
ATOM 720 N N . VAL A 1 87 ? 7.189 -5.757 5.258 1.00 90.19 87 VAL A N 1
ATOM 721 C CA . VAL A 1 87 ? 6.853 -6.543 4.052 1.00 90.19 87 VAL A CA 1
ATOM 722 C C . VAL A 1 87 ? 7.860 -6.303 2.921 1.00 90.19 87 VAL A C 1
ATOM 724 O O . VAL A 1 87 ? 8.109 -5.152 2.542 1.00 90.19 87 VAL A O 1
ATOM 727 N N . THR A 1 88 ? 8.388 -7.382 2.345 1.00 89.44 88 THR A N 1
ATOM 728 C CA . THR A 1 88 ? 9.278 -7.354 1.172 1.00 89.44 88 THR A CA 1
ATOM 729 C C . THR A 1 88 ? 8.495 -7.432 -0.145 1.00 89.44 88 THR A C 1
ATOM 731 O O . THR A 1 88 ? 7.286 -7.685 -0.161 1.00 89.44 88 THR A O 1
ATOM 734 N N . TYR A 1 89 ? 9.158 -7.204 -1.284 1.00 84.56 89 TYR A N 1
ATOM 735 C CA . TYR A 1 89 ? 8.492 -7.351 -2.584 1.00 84.56 89 TYR A CA 1
ATOM 736 C C . TYR A 1 89 ? 8.114 -8.811 -2.864 1.00 84.56 89 TYR A C 1
ATOM 738 O O . TYR A 1 89 ? 7.073 -9.080 -3.467 1.00 84.56 89 TYR A O 1
ATOM 746 N N . GLU A 1 90 ? 8.925 -9.754 -2.391 1.00 86.19 90 GLU A N 1
ATOM 747 C CA . GLU A 1 90 ? 8.683 -11.190 -2.484 1.00 86.19 90 GLU A CA 1
ATOM 748 C C . GLU A 1 90 ? 7.403 -11.585 -1.739 1.00 86.19 90 GLU A C 1
ATOM 750 O O . GLU A 1 90 ? 6.556 -12.278 -2.308 1.00 86.19 90 GLU A O 1
ATOM 755 N N . ASP A 1 91 ? 7.215 -11.081 -0.516 1.00 85.50 91 ASP A N 1
ATOM 756 C CA . ASP A 1 91 ? 6.002 -11.307 0.281 1.00 85.50 91 ASP A CA 1
ATOM 757 C C . ASP A 1 91 ? 4.757 -10.755 -0.432 1.00 85.50 91 ASP A C 1
ATOM 759 O O . ASP A 1 91 ? 3.719 -11.419 -0.527 1.00 85.50 91 ASP A O 1
ATOM 763 N N . TYR A 1 92 ? 4.872 -9.549 -1.000 1.00 84.81 92 TYR A N 1
ATOM 764 C CA . TYR A 1 92 ? 3.810 -8.934 -1.796 1.00 84.81 92 TYR A CA 1
ATOM 765 C C . TYR A 1 92 ? 3.458 -9.775 -3.034 1.00 84.81 92 TYR A C 1
ATOM 767 O O . TYR A 1 92 ? 2.278 -10.001 -3.324 1.00 84.81 92 TYR A O 1
ATOM 775 N N . GLN A 1 93 ? 4.461 -10.287 -3.751 1.00 83.88 93 GLN A N 1
ATOM 776 C CA . GLN A 1 93 ? 4.256 -11.159 -4.909 1.00 83.88 93 GLN A CA 1
ATOM 777 C C . GLN A 1 93 ? 3.607 -12.491 -4.522 1.00 83.88 93 GLN A C 1
ATOM 779 O O . GLN A 1 93 ? 2.686 -12.943 -5.207 1.00 83.88 93 GLN A O 1
ATOM 784 N N . GLN A 1 94 ? 4.022 -13.106 -3.413 1.00 83.25 94 GLN A N 1
ATOM 785 C CA . GLN A 1 94 ? 3.388 -14.325 -2.906 1.00 83.25 94 GLN A CA 1
ATOM 786 C C . GLN A 1 94 ? 1.917 -14.089 -2.552 1.00 83.25 94 GLN A C 1
ATOM 788 O O . GLN A 1 94 ? 1.056 -14.862 -2.980 1.00 83.25 94 GLN A O 1
ATOM 793 N N . ALA A 1 95 ? 1.602 -12.993 -1.857 1.00 77.88 95 ALA A N 1
ATOM 794 C CA . ALA A 1 95 ? 0.225 -12.632 -1.525 1.00 77.88 95 ALA A CA 1
ATOM 795 C C . ALA A 1 95 ? -0.627 -12.411 -2.787 1.00 77.88 95 ALA A C 1
ATOM 797 O O . ALA A 1 95 ? -1.740 -12.931 -2.897 1.00 77.88 95 ALA A O 1
ATOM 798 N N . LYS A 1 96 ? -0.084 -11.699 -3.781 1.00 78.38 96 LYS A N 1
ATOM 799 C CA . LYS A 1 96 ? -0.747 -11.453 -5.067 1.00 78.38 96 LYS A CA 1
ATOM 800 C C . LYS A 1 96 ? -1.025 -12.753 -5.827 1.00 78.38 96 LYS A C 1
ATOM 802 O O . LYS A 1 96 ? -2.141 -12.948 -6.308 1.00 78.38 96 LYS A O 1
ATOM 807 N N . ASN A 1 97 ? -0.055 -13.661 -5.892 1.00 74.12 97 ASN A N 1
ATOM 808 C CA . ASN A 1 97 ? -0.196 -14.943 -6.588 1.00 74.12 97 ASN A CA 1
ATOM 809 C C . ASN A 1 97 ? -1.140 -15.908 -5.850 1.00 74.12 97 ASN A C 1
ATOM 811 O O . ASN A 1 97 ? -1.946 -16.580 -6.492 1.00 74.12 97 ASN A O 1
ATOM 815 N N . GLY A 1 98 ? -1.130 -15.914 -4.513 1.00 62.88 98 GLY A N 1
ATOM 816 C CA . GLY A 1 98 ? -2.083 -16.678 -3.698 1.00 62.88 98 GLY A CA 1
ATOM 817 C C . GLY A 1 98 ? -3.535 -16.190 -3.823 1.00 62.88 98 GLY A C 1
ATOM 818 O O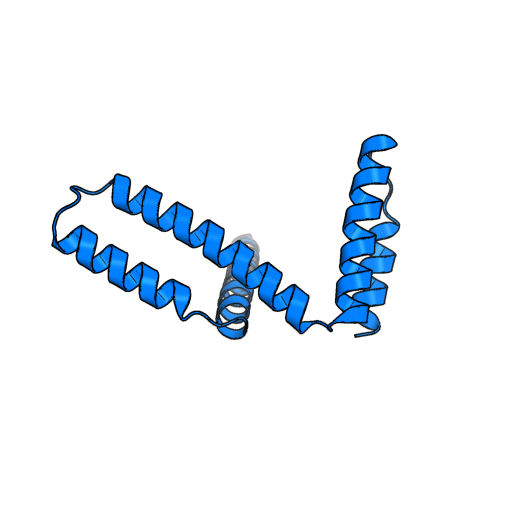 . GLY A 1 98 ? -4.475 -16.965 -3.645 1.00 62.88 98 GLY A O 1
ATOM 819 N N . CYS A 1 99 ? -3.752 -14.918 -4.168 1.00 56.09 99 CYS A N 1
ATOM 820 C CA . CYS A 1 99 ? -5.076 -14.401 -4.532 1.00 56.09 99 CYS A CA 1
ATOM 821 C C . CYS A 1 99 ? -5.506 -14.823 -5.948 1.00 56.09 99 CYS A C 1
ATOM 823 O O . CYS A 1 99 ? -6.692 -15.041 -6.187 1.00 56.09 99 CYS A O 1
ATOM 825 N N . VAL A 1 100 ? -4.562 -14.988 -6.882 1.00 52.50 100 VAL A N 1
ATOM 826 C CA . VAL A 1 100 ? -4.852 -15.482 -8.241 1.00 52.50 100 VAL A CA 1
ATOM 827 C C . VAL A 1 100 ? -5.165 -16.984 -8.241 1.00 52.50 100 VAL A C 1
ATOM 829 O O . VAL A 1 100 ? -6.100 -17.393 -8.926 1.00 52.50 100 VAL A O 1
ATOM 832 N N . GLY A 1 101 ? -4.464 -17.789 -7.432 1.00 46.19 101 GLY A N 1
A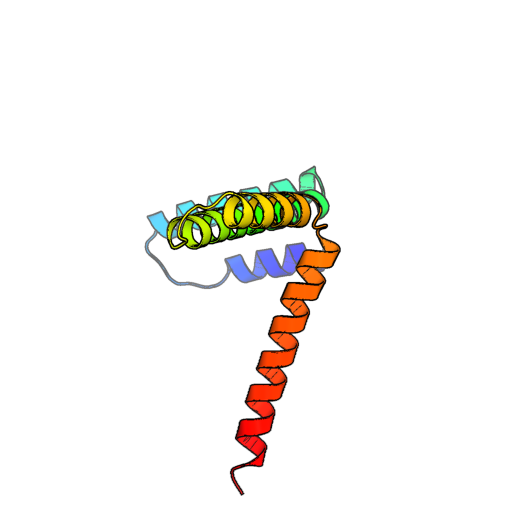TOM 833 C CA . GLY A 1 101 ? -4.743 -19.226 -7.277 1.00 46.19 101 GLY A CA 1
ATOM 834 C C . GLY A 1 101 ? -6.145 -19.511 -6.722 1.00 46.19 101 GLY A C 1
ATOM 835 O O . GLY A 1 101 ? -6.883 -20.310 -7.291 1.00 46.19 101 GLY A O 1
ATOM 836 N N . ARG A 1 102 ? -6.578 -18.760 -5.700 1.00 49.00 102 ARG A N 1
ATOM 837 C CA . ARG A 1 102 ? -7.933 -18.889 -5.124 1.00 49.00 102 ARG A CA 1
ATOM 838 C C . ARG A 1 102 ? -9.055 -18.500 -6.093 1.00 49.00 102 ARG A C 1
ATOM 840 O O . ARG A 1 102 ? -10.128 -19.094 -6.059 1.00 49.00 102 ARG A O 1
ATOM 847 N N . ASN A 1 103 ? -8.810 -17.545 -6.992 1.00 45.69 103 ASN A N 1
ATOM 848 C CA . ASN A 1 103 ? -9.770 -17.207 -8.048 1.00 45.69 103 ASN A CA 1
ATOM 849 C C . ASN A 1 103 ? -9.885 -18.304 -9.120 1.00 45.69 103 ASN A C 1
ATOM 851 O O . ASN A 1 103 ? -10.955 -18.455 -9.703 1.00 45.69 103 ASN A O 1
ATOM 855 N N . GLN A 1 104 ? -8.826 -19.078 -9.382 1.00 44.06 104 GLN A N 1
ATOM 856 C CA . GLN A 1 104 ? -8.886 -20.208 -10.320 1.00 44.06 104 GLN A CA 1
ATOM 857 C C . GLN A 1 104 ? -9.603 -21.421 -9.715 1.00 44.06 104 GLN A C 1
ATOM 859 O O . GLN A 1 104 ? -10.409 -22.045 -10.399 1.00 44.06 104 GLN A O 1
ATOM 864 N N . GLU A 1 105 ? -9.398 -21.701 -8.427 1.00 47.19 105 GLU A N 1
ATOM 865 C CA . GLU A 1 105 ? -10.121 -22.765 -7.715 1.00 47.19 105 GLU A CA 1
ATOM 866 C C . GLU A 1 105 ? -11.622 -22.455 -7.575 1.00 47.19 105 GLU A C 1
ATOM 868 O O . GLU A 1 105 ? -12.452 -23.340 -7.773 1.00 47.19 105 GLU A O 1
ATOM 873 N N . GLY A 1 106 ? -12.005 -21.192 -7.345 1.00 45.59 106 GLY A N 1
ATOM 874 C CA . GLY A 1 106 ? -13.418 -20.782 -7.338 1.00 45.59 106 GLY A CA 1
ATOM 875 C C . GLY A 1 106 ? -14.107 -20.868 -8.711 1.00 45.59 106 GLY A C 1
ATOM 876 O O . GLY A 1 106 ? -15.303 -21.158 -8.793 1.0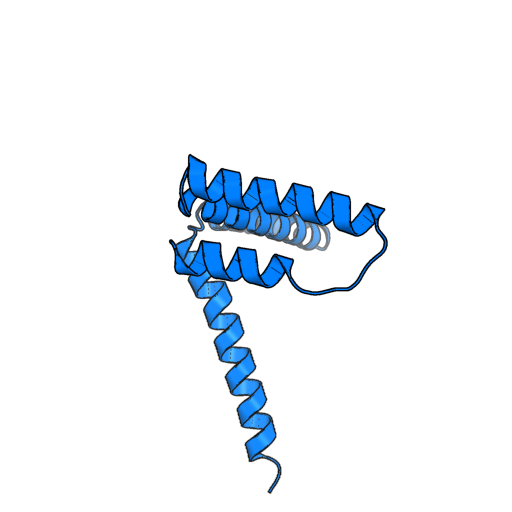0 45.59 106 GLY A O 1
ATOM 877 N N . LEU A 1 107 ? -13.359 -20.660 -9.800 1.00 42.59 107 LEU A N 1
ATOM 878 C CA . LEU A 1 107 ? -13.857 -20.803 -11.176 1.00 42.59 107 LEU A CA 1
ATOM 879 C C . LEU A 1 107 ? -13.971 -22.272 -11.623 1.00 42.59 107 LEU A C 1
ATOM 881 O O . LEU A 1 107 ? -14.844 -22.584 -12.427 1.00 42.59 107 LEU A O 1
ATOM 885 N N . LEU A 1 108 ? -13.142 -23.174 -11.089 1.00 49.03 108 LEU A N 1
ATOM 886 C CA . LEU A 1 108 ? -13.229 -24.617 -11.356 1.00 49.03 108 LEU A CA 1
ATOM 887 C C . LEU A 1 108 ? -14.318 -25.299 -10.509 1.00 49.03 108 LEU A C 1
ATOM 889 O O . LEU A 1 108 ? -15.083 -26.112 -11.026 1.00 49.03 108 LEU A O 1
ATOM 893 N N . ALA A 1 109 ? -14.482 -24.899 -9.243 1.00 50.00 109 ALA A N 1
ATOM 894 C CA . ALA A 1 109 ? -15.540 -25.421 -8.370 1.00 50.00 109 ALA A CA 1
ATOM 895 C C . ALA A 1 109 ? -16.960 -25.070 -8.864 1.00 50.00 109 ALA A C 1
ATOM 897 O O . ALA A 1 109 ? -17.915 -25.813 -8.630 1.00 50.00 109 ALA A O 1
ATOM 898 N N . THR A 1 110 ? -17.111 -23.957 -9.590 1.00 48.72 110 THR A N 1
ATOM 899 C CA . THR A 1 110 ? -18.389 -23.562 -10.205 1.00 48.72 110 THR A CA 1
ATOM 900 C C . THR A 1 110 ? -18.662 -24.252 -11.543 1.00 48.72 110 THR A C 1
ATOM 902 O O . THR A 1 110 ? -19.821 -24.322 -11.945 1.00 48.72 110 THR A O 1
ATOM 905 N N . SER A 1 111 ? -17.647 -24.821 -12.208 1.00 48.69 111 SER A N 1
ATOM 906 C CA . SER A 1 111 ? -17.836 -25.620 -13.428 1.00 48.69 111 SER A CA 1
ATOM 907 C C . SER A 1 111 ? -18.071 -27.111 -13.166 1.00 48.69 111 SER A C 1
ATOM 909 O O . SER A 1 111 ? -18.650 -27.781 -14.015 1.00 48.69 111 SER A O 1
ATOM 911 N N . GLU A 1 112 ? -17.666 -27.635 -12.004 1.00 47.19 112 GLU A N 1
ATOM 912 C CA . GLU A 1 112 ? -17.907 -29.040 -11.624 1.00 47.19 112 GLU A CA 1
ATOM 913 C C . GLU A 1 112 ? -19.281 -29.281 -10.976 1.00 47.19 112 GLU A C 1
ATOM 915 O O . GLU A 1 112 ? -19.720 -30.421 -10.885 1.00 47.19 112 GLU A O 1
ATOM 920 N N . SER A 1 113 ? -20.007 -28.225 -10.592 1.00 47.81 113 SER A N 1
ATOM 921 C CA . SER A 1 113 ? -21.368 -28.331 -10.027 1.00 47.81 113 SER A CA 1
ATOM 922 C C . SER A 1 113 ? -22.488 -28.193 -11.074 1.00 47.81 113 SER A C 1
ATOM 924 O O . SER A 1 113 ? -23.645 -27.979 -10.714 1.00 47.81 113 SER A O 1
ATOM 926 N N . ALA A 1 114 ? -22.154 -28.254 -12.368 1.00 48.53 114 ALA A N 1
ATOM 927 C CA . ALA A 1 114 ? -23.080 -28.013 -13.480 1.00 48.53 114 ALA A CA 1
ATOM 928 C C . ALA A 1 114 ? -23.400 -29.260 -14.330 1.00 48.53 114 ALA A C 1
ATOM 930 O O . ALA A 1 114 ? -23.831 -29.107 -15.475 1.00 48.53 114 ALA A O 1
ATOM 931 N N . TRP A 1 115 ? -23.229 -30.468 -13.781 1.00 46.78 115 TRP A N 1
ATOM 932 C CA . TRP A 1 115 ? -23.724 -31.716 -14.375 1.00 46.78 115 TRP A CA 1
ATOM 933 C C . TRP A 1 115 ? -24.367 -32.614 -13.323 1.00 46.78 115 TRP A C 1
ATOM 935 O O . TRP A 1 115 ? -23.715 -32.861 -12.286 1.00 46.78 115 TRP A O 1
#

Organism: Streptomyces netropsis (NCBI:txid55404)

Radius of gyration: 20.04 Å; Cα contacts (8 Å, |Δi|>4): 33; chains: 1; bounding box: 42×46×54 Å

Secondary structure (DSSP, 8-state):
-HHHHHHHHHHTT---S-HHHHHHHHHHHHHHHHHHHHHHHHHHHHHHHHHHHHHHHHHHHHHHHTS---HHHHHHHHHHHHHHHH--HHHHHHHHHHHHHHHHHHHHHTTTT--

Sequence (115 aa):
MVEQIRKLRDLNRRPGGSWWRRRREWRARERLVDMMEAGGPELLNEAELRTWKSHAMVELFLKFMDTAMKQDDMGETLARIEALNAVTYEDYQQAKNGCVGRNQEGLLATSESAW

pLDDT: mean 73.44, std 15.7, range [42.59, 93.69]

Mean predicted aligned error: 14.52 Å

Nearest PDB structures (foldseek):
  1avo-assembly1_B  TM=2.996E-01  e=6.253E+00  Homo sapiens

Foldseek 3Di:
DVVVLVVLVVVLPDDDDDPVVNVVVVVVSVVVSVCCVVPNPVVVLVVVLVVVLVVVLVVLVVVLVVDPVDPVSVVVSVVVNVVSVPDDSVNVVVVVVVVVVVVVVVVVVVVVVPD